Protein AF-A0AAV1TK17-F1 (afdb_monomer_lite)

Foldseek 3Di:
DPPPVVLVVLLVVLVVVLQPQADDPPDDLLVSLVSLVVSQVVCVVSVNHDDQQVSLVSSLVRYDPVCVVVSVVQVPDPDDRGSVVSSVVSVVVVVVVVVVVVVVVPDDDDD

Radius of gyration: 17.89 Å; chains: 1; bounding box: 36×36×69 Å

InterPro domains:
  IPR061502 Copia/RE1/RE2-like, N-terminal domain [PF14223] (3-101)

Sequence (111 aa):
MLYGGLQKAGLIFLKRQLFSIKTTEGADVTHHCNEVLNISSKLSGIGAKMEDEDVAICLLLSLPKSYENVVLNMEMSSAELRTQDVVRVLMNEHAKRQEKKKYSNGDYGEG

Secondary structure (DSSP, 8-state):
--HHHHHHHHHHHHHHHHHH--PPTT--HHHHHHHHHHHHHHHHHTT-PPPHHHHHHHHHHTS-GGGHHHHHHHHT-SS---HHHHHHHHHHHHHHHHHHHHHHSS--S--

Structure (mmCIF, N/CA/C/O backbone):
data_AF-A0AAV1TK17-F1
#
_entry.id   AF-A0AAV1TK17-F1
#
loop_
_atom_site.group_PDB
_atom_site.id
_atom_site.type_symbol
_atom_site.label_atom_id
_atom_site.label_alt_id
_atom_site.label_comp_id
_atom_site.label_asym_id
_atom_site.label_entity_id
_atom_site.label_seq_id
_atom_site.pdbx_PDB_ins_code
_atom_site.Cartn_x
_atom_site.Cartn_y
_atom_site.Cartn_z
_atom_site.occupancy
_atom_site.B_iso_or_equiv
_atom_site.auth_seq_id
_atom_site.auth_comp_id
_atom_site.auth_asym_id
_atom_site.auth_atom_id
_atom_site.pdbx_PDB_model_num
ATOM 1 N N . MET A 1 1 ? -23.711 -1.002 28.955 1.00 45.28 1 MET A N 1
ATOM 2 C CA . MET A 1 1 ? -22.487 -0.554 28.250 1.00 45.28 1 MET A CA 1
ATOM 3 C C . MET A 1 1 ? -21.779 -1.747 27.591 1.00 45.28 1 MET A C 1
ATOM 5 O O . MET A 1 1 ? -20.748 -2.175 28.084 1.00 45.28 1 MET A O 1
ATOM 9 N N . LEU A 1 2 ? -22.321 -2.313 26.500 1.00 49.97 2 LEU A N 1
ATOM 10 C CA . LEU A 1 2 ? -21.687 -3.443 25.779 1.00 49.97 2 LEU A CA 1
ATOM 11 C C . LEU A 1 2 ? -20.971 -3.032 24.475 1.00 49.97 2 LEU A C 1
ATOM 13 O O . LEU A 1 2 ? -20.309 -3.851 23.845 1.00 49.97 2 LEU A O 1
ATOM 17 N N . TYR A 1 3 ? -21.074 -1.763 24.071 1.00 52.84 3 TYR A N 1
ATOM 18 C CA . TYR A 1 3 ? -20.626 -1.302 22.752 1.00 52.84 3 TYR A CA 1
ATOM 19 C C . TYR A 1 3 ? -19.097 -1.178 22.597 1.00 52.84 3 TYR A C 1
ATOM 21 O O . TYR A 1 3 ? -18.589 -1.313 21.487 1.00 52.84 3 TYR A O 1
ATOM 29 N N . GLY A 1 4 ? -18.340 -1.007 23.688 1.00 59.66 4 GLY A N 1
ATOM 30 C CA . GLY A 1 4 ? -16.880 -0.836 23.617 1.00 59.66 4 GLY A CA 1
ATOM 31 C C . GLY A 1 4 ? -16.097 -2.114 23.278 1.00 59.66 4 GLY A C 1
ATOM 32 O O . GLY A 1 4 ? -15.048 -2.045 22.641 1.00 59.66 4 GLY A O 1
ATOM 33 N N . GLY A 1 5 ? -16.604 -3.292 23.663 1.00 62.19 5 GLY A N 1
ATOM 34 C CA . GLY A 1 5 ? -15.920 -4.574 23.433 1.00 62.19 5 GLY A CA 1
ATOM 35 C C . GLY A 1 5 ? -15.972 -5.038 21.975 1.00 62.19 5 GLY A C 1
ATOM 36 O O . GLY A 1 5 ? -14.954 -5.455 21.424 1.00 62.19 5 GLY A O 1
ATOM 37 N N . LEU A 1 6 ? -17.138 -4.904 21.328 1.00 63.53 6 LEU A N 1
ATOM 38 C CA . LEU A 1 6 ? -17.328 -5.278 19.920 1.00 63.53 6 LEU A CA 1
ATOM 39 C C . LEU A 1 6 ? -16.530 -4.373 18.970 1.00 63.53 6 LEU A C 1
ATOM 41 O O . LEU A 1 6 ? -15.887 -4.872 18.048 1.00 63.53 6 LEU A O 1
ATOM 45 N N . GLN A 1 7 ? -16.515 -3.058 19.223 1.00 71.75 7 GLN A N 1
ATOM 46 C CA . GLN A 1 7 ? -15.724 -2.113 18.424 1.00 71.75 7 GLN A CA 1
ATOM 47 C C . GLN A 1 7 ? -14.221 -2.398 18.534 1.00 71.75 7 GLN A C 1
ATOM 49 O O . GLN A 1 7 ? -13.516 -2.395 17.525 1.00 71.75 7 GLN A O 1
ATOM 54 N N . LYS A 1 8 ? -13.731 -2.731 19.737 1.00 79.19 8 LYS A N 1
ATOM 55 C CA . LYS A 1 8 ? -12.323 -3.088 19.952 1.00 79.19 8 LYS A CA 1
ATOM 56 C C . LYS A 1 8 ? -11.934 -4.379 19.223 1.00 79.19 8 LYS A C 1
ATOM 58 O O . LYS A 1 8 ? -10.870 -4.429 18.612 1.00 79.19 8 LYS A O 1
ATOM 63 N N . ALA A 1 9 ? -12.792 -5.401 19.244 1.00 84.19 9 ALA A N 1
ATOM 64 C CA . ALA A 1 9 ? -12.552 -6.649 18.519 1.00 84.19 9 ALA A CA 1
ATOM 65 C C . ALA A 1 9 ? -12.514 -6.436 16.994 1.00 84.19 9 ALA A C 1
ATOM 67 O O . ALA A 1 9 ? -11.592 -6.920 16.336 1.00 84.19 9 ALA A O 1
ATOM 68 N N . GLY A 1 10 ? -13.457 -5.661 16.442 1.00 85.50 10 GLY A N 1
ATOM 69 C CA . GLY A 1 10 ? -13.486 -5.314 15.016 1.00 85.50 10 GLY A CA 1
ATOM 70 C C . GLY A 1 10 ? -12.256 -4.519 14.571 1.00 85.50 10 GLY A C 1
ATOM 71 O O . GLY A 1 10 ? -11.652 -4.835 13.548 1.00 85.50 10 GLY A O 1
ATOM 72 N N . LEU A 1 11 ? -11.822 -3.551 15.384 1.00 87.88 11 LEU A N 1
ATOM 73 C CA . LEU A 1 11 ? -10.599 -2.784 15.149 1.00 87.88 11 LEU A CA 1
ATOM 74 C C . LEU A 1 11 ? -9.354 -3.679 15.092 1.00 87.88 11 LEU A C 1
ATOM 76 O O . LEU A 1 11 ? -8.570 -3.593 14.148 1.00 87.88 11 LEU A O 1
ATOM 80 N N . ILE A 1 12 ? -9.174 -4.544 16.096 1.00 90.19 12 ILE A N 1
ATOM 81 C CA . ILE A 1 12 ? -8.030 -5.465 16.164 1.00 90.19 12 ILE A CA 1
ATOM 82 C C . ILE A 1 12 ? -8.043 -6.413 14.963 1.00 90.19 12 ILE A C 1
ATOM 84 O O . ILE A 1 12 ? -7.005 -6.640 14.345 1.00 90.19 12 ILE A O 1
ATOM 88 N N . PHE A 1 13 ? -9.216 -6.939 14.607 1.00 90.31 13 PHE A N 1
ATOM 89 C CA . PHE A 1 13 ? -9.374 -7.840 13.473 1.00 90.31 13 PHE A CA 1
ATOM 90 C C . PHE A 1 13 ? -8.989 -7.180 12.141 1.00 90.31 13 PHE A C 1
ATOM 92 O O . PHE A 1 13 ? -8.233 -7.767 11.368 1.00 90.31 13 PHE A O 1
ATOM 99 N N . LEU A 1 14 ? -9.455 -5.954 11.885 1.00 90.88 14 LEU A N 1
ATOM 100 C CA . LEU A 1 14 ? -9.130 -5.217 10.661 1.00 90.88 14 LEU A CA 1
ATOM 101 C C . LEU A 1 14 ? -7.643 -4.852 10.586 1.00 90.88 14 LEU A C 1
ATOM 103 O O . LEU A 1 14 ? -7.024 -5.083 9.552 1.00 90.88 14 LEU A O 1
ATOM 107 N N . LYS A 1 15 ? -7.043 -4.370 11.684 1.00 89.69 15 LYS A N 1
ATOM 108 C CA . LYS A 1 15 ? -5.598 -4.084 11.730 1.00 89.69 15 LYS A CA 1
ATOM 109 C C . LYS A 1 15 ? -4.756 -5.339 11.510 1.00 89.69 15 LYS A C 1
ATOM 111 O O . LYS A 1 15 ? -3.788 -5.306 10.759 1.00 89.69 15 LYS A O 1
ATOM 116 N N . ARG A 1 16 ? -5.140 -6.465 12.123 1.00 90.88 16 ARG A N 1
ATOM 117 C CA . ARG A 1 16 ? -4.447 -7.743 11.921 1.00 90.88 16 ARG A CA 1
ATOM 118 C C . ARG A 1 16 ? -4.515 -8.189 10.465 1.00 90.88 16 ARG A C 1
ATOM 120 O O . ARG A 1 16 ? -3.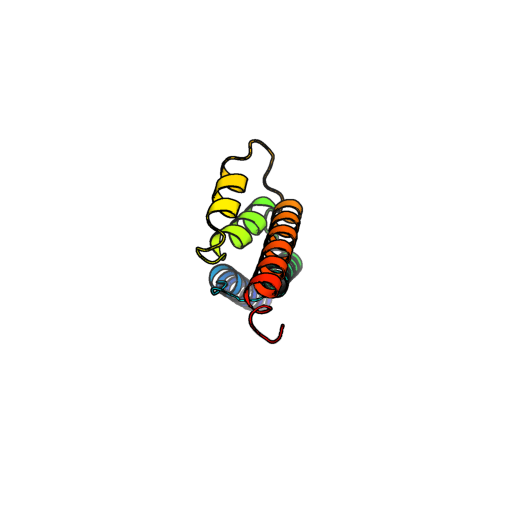499 -8.641 9.951 1.00 90.88 16 ARG A O 1
ATOM 127 N N . GLN A 1 17 ? -5.676 -8.071 9.818 1.00 90.81 17 GLN A N 1
ATOM 128 C CA . GLN A 1 17 ? -5.789 -8.374 8.392 1.00 90.81 17 GLN A CA 1
ATOM 129 C C . GLN A 1 17 ? -4.883 -7.464 7.571 1.00 90.81 17 GLN A C 1
ATOM 131 O O . GLN A 1 17 ? -4.039 -7.986 6.857 1.00 90.81 17 GLN A O 1
ATOM 136 N N . LEU A 1 18 ? -4.975 -6.143 7.755 1.00 90.44 18 LEU A N 1
ATOM 137 C CA . LEU A 1 18 ? -4.175 -5.164 7.018 1.00 90.44 18 LEU A CA 1
ATOM 138 C C . LEU A 1 18 ? -2.674 -5.482 7.051 1.00 90.44 18 LEU A C 1
ATOM 140 O O . LEU A 1 18 ? -2.044 -5.582 6.007 1.00 90.44 18 LEU A O 1
ATOM 144 N N . PHE A 1 19 ? -2.116 -5.705 8.244 1.00 87.44 19 PHE A N 1
ATOM 145 C CA . PHE A 1 19 ? -0.684 -5.985 8.410 1.00 87.44 19 PHE A CA 1
ATOM 146 C C . PHE A 1 19 ? -0.269 -7.400 7.987 1.00 87.44 19 PHE A C 1
ATOM 148 O O . PHE A 1 19 ? 0.922 -7.694 7.903 1.00 87.44 19 PHE A O 1
ATOM 155 N N . SER A 1 20 ? -1.235 -8.289 7.749 1.00 89.38 20 SER A N 1
ATOM 156 C CA . SER A 1 20 ? -0.976 -9.641 7.248 1.00 89.38 20 SER A CA 1
ATOM 157 C C . SER A 1 20 ? -1.060 -9.730 5.727 1.00 89.38 20 SER A C 1
ATOM 159 O O . SER A 1 20 ? -0.654 -10.756 5.179 1.00 89.38 20 SER A O 1
ATOM 161 N N . ILE A 1 21 ? -1.574 -8.698 5.043 1.00 89.12 21 ILE A N 1
ATOM 162 C CA . ILE A 1 21 ? -1.619 -8.683 3.583 1.00 89.12 21 ILE A CA 1
ATOM 163 C C . ILE A 1 21 ? -0.184 -8.708 3.065 1.00 89.12 21 ILE A C 1
ATOM 165 O O . ILE A 1 21 ? 0.640 -7.857 3.396 1.00 89.12 21 ILE A O 1
ATOM 169 N N . LYS A 1 22 ? 0.104 -9.706 2.234 1.00 87.62 22 LYS A N 1
ATOM 170 C CA . LYS A 1 22 ? 1.342 -9.816 1.473 1.00 87.62 22 LYS A CA 1
ATOM 171 C C . LYS A 1 22 ? 1.008 -10.283 0.074 1.00 87.62 22 LYS A C 1
ATOM 173 O O . LYS A 1 22 ? 0.200 -11.189 -0.114 1.00 87.62 22 LYS A O 1
ATOM 178 N N . THR A 1 23 ? 1.671 -9.684 -0.892 1.00 88.94 23 THR A N 1
ATOM 179 C CA . THR A 1 23 ? 1.550 -10.023 -2.299 1.00 88.94 23 THR A CA 1
ATOM 180 C C . THR A 1 23 ? 2.649 -11.011 -2.655 1.00 88.94 23 THR A C 1
ATOM 182 O O . THR A 1 23 ? 3.810 -10.831 -2.287 1.00 88.94 23 THR A O 1
ATOM 185 N N . THR A 1 24 ? 2.293 -12.078 -3.362 1.00 87.25 24 THR A N 1
ATOM 186 C CA . THR A 1 24 ? 3.251 -13.060 -3.878 1.00 87.25 24 THR A CA 1
ATOM 187 C C . THR A 1 24 ? 3.679 -12.709 -5.300 1.00 87.25 24 THR A C 1
ATOM 189 O O . THR A 1 24 ? 3.009 -11.958 -6.012 1.00 87.25 24 THR A O 1
ATOM 192 N N . GLU A 1 25 ? 4.820 -13.247 -5.734 1.00 86.19 25 GLU A N 1
ATOM 193 C CA . GLU A 1 25 ? 5.296 -13.041 -7.101 1.00 86.19 25 GLU A CA 1
ATOM 194 C C . GLU A 1 25 ? 4.255 -13.512 -8.126 1.00 86.19 25 GLU A C 1
ATOM 196 O O . GLU A 1 25 ? 3.781 -14.646 -8.083 1.00 86.19 25 GLU A O 1
ATOM 201 N N . GLY A 1 26 ? 3.899 -12.629 -9.062 1.00 78.56 26 GLY A N 1
ATOM 202 C CA . GLY A 1 26 ? 2.904 -12.911 -10.098 1.00 78.56 26 GLY A CA 1
ATOM 203 C C . GLY A 1 26 ? 1.439 -12.757 -9.677 1.00 78.56 26 GLY A C 1
ATOM 204 O O . GLY A 1 26 ? 0.578 -12.938 -10.537 1.00 78.56 26 GLY A O 1
ATOM 205 N N . ALA A 1 27 ? 1.148 -12.394 -8.424 1.00 84.31 27 ALA A N 1
ATOM 206 C CA . ALA A 1 27 ? -0.206 -12.057 -7.994 1.00 84.31 27 ALA A CA 1
ATOM 207 C C . ALA A 1 27 ? -0.731 -10.772 -8.662 1.00 84.31 27 ALA A C 1
ATOM 209 O O . ALA A 1 27 ? 0.030 -9.934 -9.159 1.00 84.31 27 ALA A O 1
ATOM 210 N N . ASP A 1 28 ? -2.056 -10.625 -8.666 1.00 87.19 28 ASP A N 1
ATOM 211 C CA . ASP A 1 28 ? -2.730 -9.437 -9.179 1.00 87.19 28 ASP A CA 1
ATOM 212 C C . ASP A 1 28 ? -2.575 -8.268 -8.192 1.00 87.19 28 ASP A C 1
ATOM 214 O O . ASP A 1 28 ? -3.208 -8.212 -7.133 1.00 87.19 28 ASP A O 1
ATOM 218 N N . VAL A 1 29 ? -1.718 -7.315 -8.562 1.00 89.12 29 VAL A N 1
ATOM 219 C CA . VAL A 1 29 ? -1.452 -6.113 -7.765 1.00 89.12 29 VAL A CA 1
ATOM 220 C C . VAL A 1 29 ? -2.671 -5.188 -7.719 1.00 89.12 29 VAL A C 1
ATOM 222 O O . VAL A 1 29 ? -2.861 -4.477 -6.735 1.00 89.12 29 VAL A O 1
ATOM 225 N N . THR A 1 30 ? -3.543 -5.218 -8.729 1.00 89.19 30 THR A N 1
ATOM 226 C CA . THR A 1 30 ? -4.812 -4.481 -8.716 1.00 89.19 30 THR A CA 1
ATOM 227 C C . THR A 1 30 ? -5.743 -5.021 -7.642 1.00 89.19 30 THR A C 1
ATOM 229 O O . THR A 1 30 ? -6.302 -4.242 -6.866 1.00 89.19 30 THR A O 1
ATOM 232 N N . HIS A 1 31 ? -5.877 -6.345 -7.546 1.00 90.31 31 HIS A N 1
ATOM 233 C CA . HIS A 1 31 ? -6.656 -6.971 -6.479 1.00 90.31 31 HIS A CA 1
ATOM 234 C C . HIS A 1 31 ? -6.101 -6.615 -5.094 1.00 90.31 31 HIS A C 1
ATOM 236 O O . HIS A 1 31 ? -6.852 -6.184 -4.218 1.00 90.31 31 HIS A O 1
ATOM 242 N N . HIS A 1 32 ? -4.781 -6.708 -4.935 1.00 90.88 32 HIS A N 1
ATOM 243 C CA . HIS A 1 32 ? -4.091 -6.362 -3.699 1.00 90.88 32 HIS A CA 1
ATOM 244 C C . HIS A 1 32 ? -4.349 -4.909 -3.249 1.00 90.88 32 HIS A C 1
ATOM 246 O O . HIS A 1 32 ? -4.750 -4.680 -2.105 1.00 90.88 32 HIS A O 1
ATOM 252 N N . CYS A 1 33 ? -4.199 -3.927 -4.149 1.00 92.94 33 CYS A N 1
ATOM 253 C CA . CYS A 1 33 ? -4.475 -2.524 -3.828 1.00 92.94 33 CYS A CA 1
ATOM 254 C C . CYS A 1 33 ? -5.919 -2.322 -3.345 1.00 92.94 33 CYS A C 1
ATOM 256 O O . CYS A 1 33 ? -6.159 -1.620 -2.363 1.00 92.94 33 CYS A O 1
ATOM 258 N N . ASN A 1 34 ? -6.885 -2.965 -4.006 1.00 93.38 34 ASN A N 1
ATOM 259 C CA . ASN A 1 34 ? -8.294 -2.872 -3.625 1.00 93.38 34 ASN A CA 1
ATOM 260 C C . ASN A 1 34 ? -8.566 -3.462 -2.235 1.00 93.38 34 ASN A C 1
ATOM 262 O O . ASN A 1 34 ? -9.376 -2.912 -1.486 1.00 93.38 34 ASN A O 1
ATOM 266 N N . GLU A 1 35 ? -7.898 -4.557 -1.869 1.00 93.56 35 GLU A N 1
ATOM 267 C CA . GLU A 1 35 ? -8.047 -5.179 -0.553 1.00 93.56 35 GLU A CA 1
ATOM 268 C C . GLU A 1 35 ? -7.587 -4.238 0.569 1.00 93.56 35 GLU A C 1
ATOM 270 O O . GLU A 1 35 ? -8.335 -3.990 1.521 1.00 93.56 35 GLU A O 1
ATOM 275 N N . VAL A 1 36 ? -6.404 -3.637 0.414 1.00 93.50 36 VAL A N 1
ATOM 276 C CA . VAL A 1 36 ? -5.850 -2.667 1.370 1.00 93.50 36 VAL A CA 1
ATOM 277 C C . VAL A 1 36 ? -6.761 -1.442 1.510 1.00 93.50 36 VAL A C 1
ATOM 279 O O . VAL A 1 36 ? -7.117 -1.057 2.628 1.00 93.50 36 VAL A O 1
ATOM 282 N N . LEU A 1 37 ? -7.216 -0.868 0.390 1.00 93.94 37 LEU A N 1
ATOM 283 C CA . LEU A 1 37 ? -8.127 0.284 0.385 1.00 93.94 37 LEU A CA 1
ATOM 284 C C . LEU A 1 37 ? -9.472 -0.032 1.055 1.00 93.94 37 LEU A C 1
ATOM 286 O O . LEU A 1 37 ? -10.005 0.785 1.808 1.00 93.94 37 LEU A O 1
ATOM 290 N N . ASN A 1 38 ? -10.012 -1.232 0.834 1.00 94.69 38 ASN A N 1
ATOM 291 C CA . ASN A 1 38 ? -11.255 -1.675 1.460 1.00 94.69 38 ASN A CA 1
ATOM 292 C C . ASN A 1 38 ? -11.108 -1.816 2.983 1.00 94.69 38 ASN A C 1
ATOM 294 O O . ASN A 1 38 ? -11.993 -1.402 3.733 1.00 94.69 38 ASN A O 1
ATOM 298 N N . ILE A 1 39 ? -9.991 -2.370 3.468 1.00 92.88 39 ILE A N 1
ATOM 299 C CA . ILE A 1 39 ? -9.737 -2.458 4.912 1.00 92.88 39 ILE A CA 1
ATOM 300 C C . ILE A 1 39 ? -9.565 -1.064 5.522 1.00 92.88 39 ILE A C 1
ATOM 302 O O . ILE A 1 39 ? -10.159 -0.797 6.567 1.00 92.88 39 ILE A O 1
ATOM 306 N N . SER A 1 40 ? -8.834 -0.162 4.858 1.00 93.19 40 SER A N 1
ATOM 307 C CA . SER A 1 40 ? -8.700 1.236 5.291 1.00 93.19 40 SER A CA 1
ATOM 308 C C . SER A 1 40 ? -10.062 1.944 5.376 1.00 93.19 40 SER A C 1
ATOM 310 O O . SER A 1 40 ? -10.386 2.577 6.383 1.00 93.19 40 SER A O 1
ATOM 312 N N . SER A 1 41 ? -10.934 1.740 4.383 1.00 93.31 41 SER A N 1
ATOM 313 C CA . SER A 1 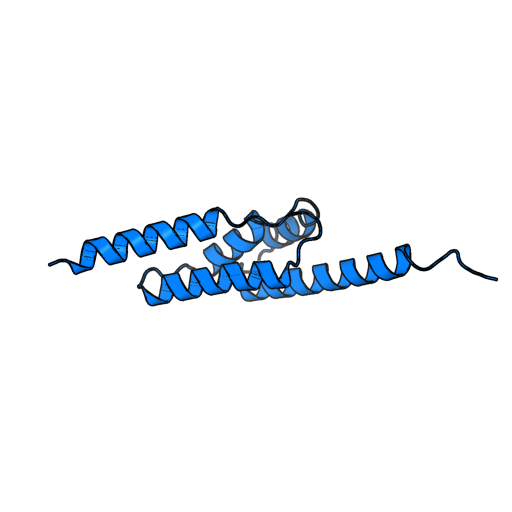41 ? -12.305 2.265 4.395 1.00 93.31 41 SER A CA 1
ATOM 314 C C . SER A 1 41 ? -13.132 1.716 5.568 1.00 93.31 41 SER A C 1
ATOM 316 O O . SER A 1 41 ? -13.777 2.483 6.287 1.00 93.31 41 SER A O 1
ATOM 318 N N . LYS A 1 42 ? -13.056 0.404 5.839 1.00 91.81 42 LYS A N 1
ATOM 319 C CA . LYS A 1 42 ? -13.725 -0.227 6.994 1.00 91.81 42 LYS A CA 1
ATOM 320 C C . LYS A 1 42 ? -13.214 0.316 8.328 1.00 91.81 42 LYS A C 1
ATOM 322 O O . LYS A 1 42 ? -14.017 0.558 9.227 1.00 91.81 42 LYS A O 1
ATOM 327 N N . LEU A 1 43 ? -11.902 0.523 8.452 1.00 89.88 43 LEU A N 1
ATOM 328 C CA . LEU A 1 43 ? -11.278 1.138 9.625 1.00 89.88 43 LEU A CA 1
ATOM 329 C C . LEU A 1 43 ? -11.785 2.570 9.834 1.00 89.88 43 LEU A C 1
ATOM 331 O O . LEU A 1 43 ? -12.172 2.929 10.948 1.00 89.88 43 LEU A O 1
ATOM 335 N N . SER A 1 44 ? -11.885 3.362 8.764 1.00 89.81 44 SER A N 1
ATOM 336 C CA . SER A 1 44 ? -12.475 4.702 8.836 1.00 89.81 44 SER A CA 1
ATOM 337 C C . SER A 1 44 ? -13.948 4.669 9.254 1.00 89.81 44 SER A C 1
ATOM 339 O O . SER A 1 44 ? -14.370 5.516 10.038 1.00 89.81 44 SER A O 1
ATOM 341 N N . GLY A 1 45 ? -14.728 3.695 8.776 1.00 88.31 45 GLY A N 1
ATOM 342 C CA . GLY A 1 45 ? -16.148 3.553 9.114 1.00 88.31 45 GLY A CA 1
ATOM 343 C C . GLY A 1 45 ? -16.419 3.262 10.596 1.00 88.31 45 GLY A C 1
ATOM 344 O O . GLY A 1 45 ? -17.498 3.578 11.091 1.00 88.31 45 GLY A O 1
ATOM 345 N N . ILE A 1 46 ? -15.438 2.715 11.323 1.00 87.19 46 ILE A N 1
ATOM 346 C CA . ILE A 1 46 ? -15.515 2.486 12.778 1.00 87.19 46 ILE A CA 1
ATOM 347 C C . ILE A 1 46 ? -14.794 3.566 13.602 1.00 87.19 46 ILE A C 1
ATOM 349 O O . ILE A 1 46 ? -14.563 3.374 14.794 1.00 87.19 46 ILE A O 1
ATOM 353 N N . GLY A 1 47 ? -14.419 4.691 12.982 1.00 83.88 47 GLY A N 1
ATOM 354 C CA . GLY A 1 47 ? -13.750 5.812 13.652 1.00 83.88 47 GLY A CA 1
ATOM 355 C C . GLY A 1 47 ? -12.243 5.631 13.866 1.00 83.88 47 GLY A C 1
AT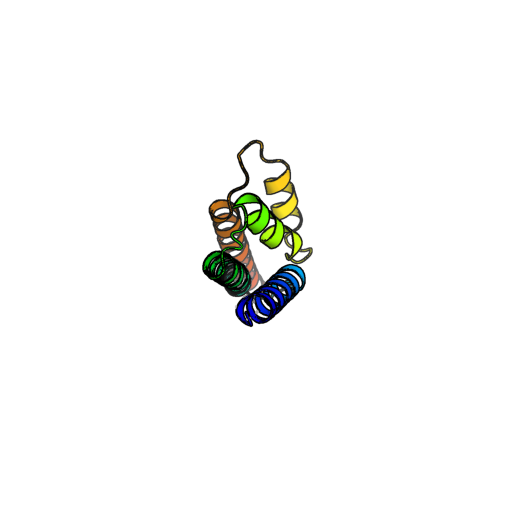OM 356 O O . GLY A 1 47 ? -11.635 6.423 14.577 1.00 83.88 47 GLY A O 1
ATOM 357 N N . ALA A 1 48 ? -11.627 4.619 13.252 1.00 87.81 48 ALA A N 1
ATOM 358 C CA . ALA A 1 48 ? -10.192 4.347 13.322 1.00 87.81 48 ALA A CA 1
ATOM 359 C C . ALA A 1 48 ? -9.502 4.659 11.987 1.00 87.81 48 ALA A C 1
ATOM 361 O O . ALA A 1 48 ? -8.799 3.816 11.429 1.00 87.81 48 ALA A O 1
ATOM 362 N N . LYS A 1 49 ? -9.754 5.858 11.453 1.00 89.25 49 LYS A N 1
ATOM 363 C CA . LYS A 1 49 ? -9.171 6.318 10.191 1.00 89.25 49 LYS A CA 1
ATOM 364 C C . LYS A 1 49 ? -7.641 6.253 10.257 1.00 89.25 49 LYS A C 1
ATOM 366 O O . LYS A 1 49 ? -7.046 6.614 11.268 1.00 89.25 49 LYS A O 1
ATOM 371 N N . MET A 1 50 ? -7.041 5.780 9.172 1.00 91.12 50 MET A N 1
ATOM 372 C CA . MET A 1 50 ? -5.598 5.813 8.969 1.00 91.12 50 MET A CA 1
ATOM 373 C C . MET A 1 50 ? -5.200 7.092 8.240 1.00 91.12 50 MET A C 1
ATOM 375 O O . MET A 1 50 ? -5.971 7.595 7.414 1.00 91.12 50 MET A O 1
ATOM 379 N N . GLU A 1 51 ? -3.998 7.585 8.524 1.00 94.44 51 GLU A N 1
ATOM 380 C CA . GLU A 1 51 ? -3.402 8.629 7.701 1.00 94.44 51 GLU A CA 1
ATOM 381 C C . GLU A 1 51 ? -3.146 8.085 6.293 1.00 94.44 51 GLU A C 1
ATOM 383 O O . GLU A 1 51 ? -2.905 6.892 6.098 1.00 94.44 51 GLU A O 1
ATOM 388 N N . ASP A 1 52 ? -3.244 8.956 5.290 1.00 94.44 52 ASP A N 1
ATOM 389 C CA . ASP A 1 52 ? -3.066 8.548 3.892 1.00 94.44 52 ASP A CA 1
ATOM 390 C C . ASP A 1 52 ? -1.658 7.977 3.654 1.00 94.44 52 ASP A C 1
ATOM 392 O O . ASP A 1 52 ? -1.498 6.965 2.976 1.00 94.44 52 ASP A O 1
ATOM 396 N N . GLU A 1 53 ? -0.652 8.566 4.299 1.0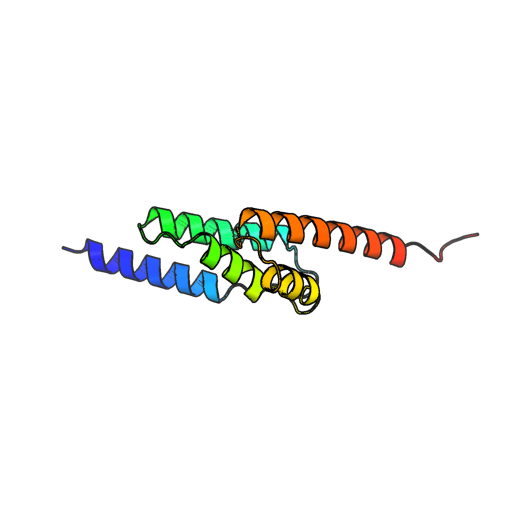0 94.00 53 GLU A N 1
ATOM 397 C CA . GLU A 1 53 ? 0.729 8.084 4.276 1.00 94.00 53 GLU A CA 1
ATOM 398 C C . GLU A 1 53 ? 0.858 6.664 4.856 1.00 94.00 53 GLU A C 1
ATOM 400 O O . GLU A 1 53 ? 1.496 5.808 4.246 1.00 94.00 53 GLU A O 1
ATOM 405 N N . ASP A 1 54 ? 0.184 6.354 5.971 1.00 93.31 54 ASP A N 1
ATOM 406 C CA . ASP A 1 54 ? 0.221 5.012 6.575 1.00 93.31 54 ASP A CA 1
ATOM 407 C C . ASP A 1 54 ? -0.369 3.946 5.641 1.00 93.31 54 ASP A C 1
ATOM 409 O O . ASP A 1 54 ? 0.118 2.813 5.575 1.00 93.31 54 ASP A O 1
ATOM 413 N N . VAL A 1 55 ? -1.435 4.291 4.913 1.00 94.56 55 VAL A N 1
ATOM 414 C CA . VAL A 1 55 ? -2.054 3.395 3.925 1.00 94.56 55 VAL A CA 1
ATOM 415 C C . VAL A 1 55 ? -1.102 3.173 2.750 1.00 94.56 55 VAL A C 1
ATOM 417 O O . VAL A 1 55 ? -0.938 2.034 2.304 1.00 94.56 55 VAL A O 1
ATOM 420 N N . ALA A 1 56 ? -0.433 4.230 2.286 1.00 95.12 56 ALA A N 1
ATOM 421 C CA . ALA A 1 56 ? 0.583 4.147 1.245 1.00 95.12 56 ALA A CA 1
ATOM 422 C C . ALA A 1 56 ? 1.772 3.265 1.671 1.00 95.12 56 ALA A C 1
ATOM 424 O O . ALA A 1 56 ? 2.183 2.384 0.916 1.00 95.12 56 ALA A O 1
ATOM 425 N N . ILE A 1 57 ? 2.267 3.420 2.901 1.00 93.50 57 ILE A N 1
ATOM 426 C CA . ILE A 1 57 ? 3.329 2.576 3.468 1.00 93.50 57 ILE A CA 1
ATOM 427 C C . ILE A 1 57 ? 2.874 1.113 3.553 1.00 93.50 57 ILE A C 1
ATOM 429 O O . ILE A 1 57 ? 3.623 0.214 3.170 1.00 93.50 57 ILE A O 1
ATOM 433 N N . CYS A 1 58 ? 1.637 0.847 3.990 1.00 93.38 58 CYS A N 1
ATOM 434 C CA . CYS A 1 58 ? 1.095 -0.516 4.028 1.00 93.38 58 CYS A CA 1
ATOM 435 C C . CYS A 1 58 ? 1.071 -1.171 2.639 1.00 93.38 58 CYS A C 1
ATOM 437 O O . CYS A 1 58 ? 1.405 -2.352 2.517 1.00 93.38 58 CYS A O 1
ATOM 439 N N . LEU A 1 59 ? 0.713 -0.415 1.593 1.00 94.31 59 LEU A N 1
ATOM 440 C CA . LEU A 1 59 ? 0.796 -0.895 0.212 1.00 94.31 59 LEU A CA 1
ATOM 441 C C . LEU A 1 59 ? 2.238 -1.240 -0.161 1.00 94.31 59 LEU A C 1
ATOM 443 O O . LEU A 1 59 ? 2.473 -2.333 -0.651 1.00 94.31 59 LEU A O 1
ATOM 447 N N . LEU A 1 60 ? 3.209 -0.363 0.103 1.00 93.50 60 LEU A N 1
ATOM 448 C CA . LEU A 1 60 ? 4.610 -0.600 -0.270 1.00 93.50 60 LEU A CA 1
ATOM 449 C C . LEU A 1 60 ? 5.229 -1.808 0.454 1.00 93.50 60 LEU A C 1
ATOM 451 O O . LEU A 1 60 ? 5.874 -2.640 -0.184 1.00 93.50 60 LEU A O 1
ATOM 455 N N . LEU A 1 61 ? 4.989 -1.950 1.762 1.00 91.81 61 LEU A N 1
ATOM 456 C CA . LEU A 1 61 ? 5.549 -3.033 2.588 1.00 91.81 61 LEU A CA 1
ATOM 457 C C . LEU A 1 61 ? 4.996 -4.425 2.256 1.00 91.81 61 LEU A C 1
ATOM 459 O O . LEU A 1 61 ? 5.594 -5.438 2.624 1.00 91.81 61 LEU A O 1
ATOM 463 N N . SER A 1 62 ? 3.840 -4.488 1.602 1.00 91.69 62 SER A N 1
ATOM 464 C CA . SER A 1 62 ? 3.170 -5.741 1.254 1.00 91.69 62 SER A CA 1
ATOM 465 C C . SER A 1 62 ? 3.481 -6.216 -0.167 1.00 91.69 62 SER A C 1
ATOM 467 O O . SER A 1 62 ? 3.005 -7.281 -0.567 1.00 91.69 62 SER A O 1
ATOM 469 N N . LEU A 1 63 ? 4.301 -5.483 -0.924 1.00 92.62 63 LEU A N 1
ATOM 470 C CA . LEU A 1 63 ? 4.699 -5.852 -2.280 1.00 92.62 63 LEU A CA 1
ATOM 471 C C . LEU A 1 63 ? 5.707 -7.012 -2.306 1.00 92.62 63 LEU A C 1
ATOM 473 O O . LEU A 1 63 ? 6.492 -7.188 -1.370 1.00 92.62 63 LEU A O 1
ATOM 477 N N . PRO A 1 64 ? 5.734 -7.800 -3.397 1.00 92.25 64 PRO A N 1
ATOM 478 C CA . PRO A 1 64 ? 6.743 -8.829 -3.570 1.00 92.25 64 PRO A CA 1
ATOM 479 C C . PRO A 1 64 ? 8.084 -8.212 -3.996 1.00 92.25 64 PRO A C 1
ATOM 481 O O . PRO A 1 64 ? 8.147 -7.079 -4.482 1.00 92.25 64 PRO A O 1
ATOM 484 N N . LYS A 1 65 ? 9.172 -8.980 -3.861 1.00 89.75 65 LYS A N 1
ATOM 485 C CA . LYS A 1 65 ? 10.547 -8.503 -4.089 1.00 89.75 65 LYS A CA 1
ATOM 486 C C . LYS A 1 65 ? 10.761 -7.938 -5.497 1.00 89.75 65 LYS A C 1
ATOM 488 O O . LYS A 1 65 ? 11.522 -6.993 -5.672 1.00 89.75 65 LYS A O 1
ATOM 493 N N . SER A 1 66 ? 10.052 -8.437 -6.506 1.00 89.88 66 SER A N 1
ATOM 494 C CA . SER A 1 66 ? 10.116 -7.880 -7.863 1.00 89.88 66 SER A CA 1
ATOM 495 C C . SER A 1 66 ? 9.720 -6.399 -7.965 1.00 89.88 66 SER A C 1
ATOM 497 O O . SER A 1 66 ? 10.049 -5.748 -8.957 1.00 89.88 66 SER A O 1
ATOM 499 N N . TYR A 1 67 ? 9.017 -5.834 -6.981 1.00 93.06 67 TYR A N 1
ATOM 500 C CA . TYR A 1 67 ? 8.649 -4.415 -6.921 1.00 93.06 67 TYR A CA 1
ATOM 501 C C . TYR A 1 67 ? 9.602 -3.563 -6.063 1.00 93.06 67 TYR A C 1
ATOM 503 O O . TYR A 1 67 ? 9.336 -2.380 -5.885 1.00 93.06 67 TYR A O 1
ATOM 511 N N . GLU A 1 68 ? 10.730 -4.101 -5.586 1.00 92.62 68 GLU A N 1
ATOM 512 C CA . GLU A 1 68 ? 11.695 -3.387 -4.727 1.00 92.62 68 GLU A CA 1
ATOM 513 C C . GLU A 1 68 ? 12.145 -2.038 -5.318 1.00 92.62 68 GLU A C 1
ATOM 515 O O . GLU A 1 68 ? 12.155 -1.028 -4.623 1.00 92.62 68 GLU A O 1
ATOM 520 N N . ASN A 1 69 ? 12.386 -1.967 -6.633 1.00 92.50 69 ASN A N 1
ATOM 521 C CA . ASN A 1 69 ? 12.711 -0.700 -7.304 1.00 92.50 69 ASN A CA 1
ATOM 522 C C . ASN A 1 69 ? 11.581 0.342 -7.220 1.00 92.50 69 ASN A C 1
ATOM 524 O O . ASN A 1 69 ? 11.850 1.538 -7.168 1.00 92.50 69 ASN A O 1
ATOM 528 N N . VAL A 1 70 ? 10.316 -0.089 -7.231 1.00 92.62 70 VAL A N 1
ATOM 529 C CA . VAL A 1 70 ? 9.171 0.820 -7.069 1.00 92.62 70 VAL A CA 1
ATOM 530 C C . VAL A 1 70 ? 9.122 1.355 -5.643 1.00 92.62 70 VAL A C 1
ATOM 532 O O . VAL A 1 70 ? 8.909 2.550 -5.466 1.00 92.62 70 VAL A O 1
ATOM 535 N N . VAL A 1 71 ? 9.353 0.486 -4.653 1.00 93.38 71 VAL A N 1
ATOM 536 C CA . VAL A 1 71 ? 9.406 0.867 -3.234 1.00 93.38 71 VAL A CA 1
ATOM 537 C C . VAL A 1 71 ? 10.496 1.910 -3.008 1.00 93.38 71 VAL A C 1
ATOM 539 O O . VAL A 1 71 ? 10.189 3.014 -2.571 1.00 93.38 71 VAL A O 1
ATOM 542 N N . LEU A 1 72 ? 11.731 1.622 -3.427 1.00 93.25 72 LEU A N 1
ATOM 543 C CA . LEU A 1 72 ? 12.864 2.538 -3.276 1.00 93.25 72 LEU A CA 1
ATOM 544 C C . LEU A 1 72 ? 12.618 3.893 -3.955 1.00 93.25 72 LEU A C 1
ATOM 546 O O . LEU A 1 72 ? 12.909 4.938 -3.381 1.00 93.25 72 LEU A O 1
ATOM 550 N N . ASN A 1 73 ? 12.056 3.899 -5.167 1.00 92.62 73 ASN A N 1
ATOM 551 C CA . ASN A 1 73 ? 11.760 5.146 -5.878 1.00 92.62 73 ASN A CA 1
ATOM 552 C C . ASN A 1 73 ? 10.715 6.006 -5.153 1.00 92.62 73 ASN A C 1
ATOM 554 O O . ASN A 1 73 ? 10.807 7.231 -5.197 1.00 92.62 73 ASN A O 1
ATOM 558 N N . MET A 1 74 ? 9.729 5.379 -4.507 1.00 92.50 74 MET A N 1
ATOM 559 C CA . MET A 1 74 ? 8.724 6.085 -3.711 1.00 92.50 74 MET A CA 1
ATOM 560 C C . MET A 1 74 ? 9.300 6.611 -2.398 1.00 92.50 74 MET A C 1
ATOM 562 O O . MET A 1 74 ? 9.003 7.739 -2.027 1.00 92.50 74 MET A O 1
ATOM 566 N N . GLU A 1 75 ? 10.154 5.835 -1.729 1.00 90.12 75 GLU A N 1
ATOM 567 C CA . GLU A 1 75 ? 10.815 6.239 -0.481 1.00 90.12 75 GLU A CA 1
ATOM 568 C C . GLU A 1 75 ? 11.822 7.379 -0.684 1.00 90.12 75 GLU A C 1
ATOM 570 O O . GLU A 1 75 ? 11.972 8.240 0.178 1.00 90.12 75 GLU A O 1
ATOM 575 N N . MET A 1 76 ? 12.511 7.410 -1.830 1.00 89.94 76 MET A N 1
ATOM 576 C CA . MET A 1 76 ? 13.468 8.472 -2.170 1.00 89.94 76 MET A CA 1
ATOM 577 C C . MET A 1 76 ? 12.806 9.733 -2.743 1.00 89.94 76 MET A C 1
ATOM 579 O O . MET A 1 76 ? 13.488 10.734 -2.978 1.00 89.94 76 MET A O 1
ATOM 583 N N . SER A 1 77 ? 11.499 9.697 -3.007 1.00 88.31 77 SER A N 1
ATOM 584 C CA . SER A 1 77 ? 10.757 10.856 -3.491 1.00 88.31 77 SER A CA 1
ATOM 585 C C . SER A 1 77 ? 10.717 11.948 -2.420 1.00 88.31 77 SER A C 1
ATOM 587 O O . SER A 1 77 ? 10.387 11.692 -1.269 1.00 88.31 77 SER A O 1
ATOM 589 N N . SER A 1 78 ? 10.996 13.195 -2.805 1.00 80.38 78 SER A N 1
ATOM 590 C CA . SER A 1 78 ? 10.807 14.356 -1.923 1.00 80.38 78 SER A CA 1
ATOM 591 C C . SER A 1 78 ? 9.352 14.832 -1.853 1.00 80.38 78 SER A C 1
ATOM 593 O O . SER A 1 78 ? 9.038 15.737 -1.079 1.00 80.38 78 SER A O 1
ATOM 595 N N . ALA A 1 79 ? 8.471 14.263 -2.682 1.00 87.81 79 ALA A N 1
ATOM 596 C CA . ALA A 1 79 ? 7.042 14.537 -2.644 1.00 87.81 79 ALA A CA 1
ATOM 597 C C . ALA A 1 79 ? 6.375 13.784 -1.489 1.00 87.81 79 ALA A C 1
ATOM 599 O O . ALA A 1 79 ? 6.794 12.688 -1.125 1.00 87.81 79 ALA A O 1
ATOM 600 N N . GLU A 1 80 ? 5.297 14.360 -0.961 1.00 90.00 80 GLU A N 1
ATOM 601 C CA . GLU A 1 80 ? 4.462 13.707 0.043 1.00 90.00 80 GLU A CA 1
ATOM 602 C C . GLU A 1 80 ? 3.943 12.361 -0.476 1.00 90.00 80 GLU A C 1
ATOM 604 O O . GLU A 1 80 ? 3.415 12.269 -1.590 1.00 90.00 80 GLU A O 1
ATOM 609 N N . LEU A 1 81 ? 4.083 11.316 0.337 1.00 93.62 81 LEU A N 1
ATOM 610 C CA . LEU A 1 81 ? 3.661 9.979 -0.038 1.00 93.62 81 LEU A CA 1
ATOM 611 C C . LEU A 1 81 ? 2.137 9.862 0.076 1.00 93.62 81 LEU A C 1
ATOM 613 O O . LEU A 1 81 ? 1.576 9.813 1.169 1.00 93.62 81 LEU A O 1
ATOM 617 N N . ARG A 1 82 ? 1.463 9.805 -1.075 1.00 95.00 82 ARG A N 1
ATOM 618 C CA . ARG A 1 82 ? 0.004 9.679 -1.161 1.00 95.00 82 ARG A CA 1
ATOM 619 C C . ARG A 1 82 ? -0.414 8.297 -1.638 1.00 95.00 82 ARG A C 1
ATOM 621 O O . ARG A 1 82 ? 0.151 7.765 -2.598 1.00 95.00 82 ARG A O 1
ATOM 628 N N . THR A 1 83 ? -1.486 7.753 -1.058 1.00 94.81 83 THR A N 1
ATOM 629 C CA . THR A 1 83 ? -2.008 6.423 -1.436 1.00 94.81 83 THR A CA 1
ATOM 630 C C . THR A 1 83 ? -2.323 6.346 -2.928 1.00 94.81 83 THR A C 1
ATOM 632 O O . THR A 1 83 ? -1.989 5.369 -3.598 1.00 94.81 83 THR A O 1
ATOM 635 N N . GLN A 1 84 ? -2.942 7.396 -3.473 1.00 94.62 84 GLN A N 1
ATOM 636 C CA . GLN A 1 84 ? -3.319 7.462 -4.887 1.00 94.62 84 GLN A CA 1
ATOM 637 C C . GLN A 1 84 ? -2.115 7.357 -5.834 1.00 94.62 84 GLN A C 1
ATOM 639 O O . GLN A 1 84 ? -2.207 6.699 -6.871 1.00 94.62 84 GLN A O 1
ATOM 644 N N . ASP A 1 85 ? -0.981 7.960 -5.476 1.00 94.38 85 ASP A N 1
ATOM 645 C CA . ASP A 1 85 ? 0.217 7.960 -6.313 1.00 94.38 85 ASP A CA 1
ATOM 646 C C . ASP A 1 85 ? 0.891 6.592 -6.292 1.00 94.38 85 ASP A C 1
ATOM 648 O O . ASP A 1 85 ? 1.253 6.068 -7.351 1.00 94.38 85 ASP A O 1
ATOM 652 N N . VAL A 1 86 ? 0.938 5.953 -5.118 1.00 94.44 86 VAL A N 1
ATOM 653 C CA . VAL A 1 86 ? 1.387 4.563 -4.981 1.00 94.44 86 VAL A CA 1
ATOM 654 C C . VAL A 1 86 ? 0.535 3.632 -5.837 1.00 94.44 86 VAL A C 1
ATOM 656 O O . VAL A 1 86 ? 1.076 2.899 -6.666 1.00 94.44 86 VAL A O 1
ATOM 659 N N . VAL A 1 87 ? -0.795 3.708 -5.734 1.00 95.00 87 VAL A N 1
ATOM 660 C CA . VAL A 1 87 ? -1.702 2.882 -6.547 1.00 95.00 87 VAL A CA 1
ATOM 661 C C . VAL A 1 87 ? -1.461 3.105 -8.042 1.00 95.00 87 VAL A C 1
ATOM 663 O O . VAL A 1 87 ? -1.335 2.133 -8.788 1.00 95.00 87 VAL A O 1
ATOM 666 N N . ARG A 1 88 ? -1.341 4.359 -8.499 1.00 94.25 88 ARG A N 1
ATOM 667 C CA . ARG A 1 88 ? -1.095 4.672 -9.918 1.00 94.25 88 ARG A CA 1
ATOM 668 C C . ARG A 1 88 ? 0.210 4.072 -10.430 1.00 94.25 88 ARG A C 1
ATOM 670 O O . ARG A 1 88 ? 0.224 3.493 -11.519 1.00 94.25 88 ARG A O 1
ATOM 677 N N . VAL A 1 89 ? 1.296 4.192 -9.669 1.00 94.31 89 VAL A N 1
ATOM 678 C CA . VAL A 1 89 ? 2.591 3.628 -10.072 1.00 94.31 89 VAL A CA 1
ATOM 679 C C . VAL A 1 89 ? 2.548 2.106 -10.083 1.00 94.31 89 VAL A C 1
ATOM 681 O O . VAL A 1 89 ? 3.037 1.501 -11.037 1.00 94.31 89 VAL A O 1
ATOM 684 N N . LEU A 1 90 ? 1.894 1.487 -9.099 1.00 93.06 90 LEU A N 1
ATOM 685 C CA . LEU A 1 90 ? 1.716 0.039 -9.060 1.00 93.06 90 LEU A CA 1
ATOM 686 C C . LEU A 1 90 ? 0.916 -0.489 -10.252 1.00 93.06 90 LEU A C 1
ATOM 688 O O . LEU A 1 90 ? 1.333 -1.474 -10.862 1.00 93.06 90 LEU A O 1
ATOM 692 N N . MET A 1 91 ? -0.175 0.182 -10.638 1.00 91.69 91 MET A N 1
ATOM 693 C CA . MET A 1 91 ? -0.957 -0.200 -11.821 1.00 91.69 91 MET A CA 1
ATOM 694 C C . MET A 1 91 ? -0.130 -0.098 -13.106 1.00 91.69 91 MET A C 1
ATOM 696 O O . MET A 1 91 ? -0.150 -1.011 -13.931 1.00 91.69 91 MET A O 1
ATOM 700 N N . ASN A 1 92 ? 0.626 0.991 -13.268 1.00 92.12 92 ASN A N 1
ATOM 701 C CA . ASN A 1 92 ? 1.468 1.201 -14.445 1.00 92.12 92 ASN A CA 1
ATOM 702 C C . ASN A 1 92 ? 2.580 0.144 -14.540 1.00 92.12 92 ASN A C 1
ATOM 704 O O . ASN A 1 92 ? 2.799 -0.458 -15.591 1.00 92.12 92 ASN A O 1
ATOM 708 N N . GLU A 1 93 ? 3.262 -0.126 -13.428 1.00 91.25 93 GLU A N 1
ATOM 709 C CA . GLU A 1 93 ? 4.314 -1.138 -13.379 1.00 91.25 93 GLU A CA 1
ATOM 710 C C . GLU A 1 93 ? 3.758 -2.549 -13.626 1.00 91.25 93 GLU A C 1
ATOM 712 O O . GLU A 1 93 ? 4.362 -3.342 -14.351 1.00 91.25 93 GLU A O 1
ATOM 717 N N . HIS A 1 94 ? 2.582 -2.864 -13.078 1.00 89.81 94 HIS A N 1
ATOM 718 C CA . HIS A 1 94 ? 1.911 -4.135 -13.329 1.00 89.81 94 HIS A CA 1
ATOM 719 C C . HIS A 1 94 ? 1.548 -4.312 -14.813 1.00 89.81 94 HIS A C 1
ATOM 721 O O . HIS A 1 94 ? 1.866 -5.354 -15.391 1.00 89.81 94 HIS A O 1
ATOM 727 N N . ALA A 1 95 ? 0.977 -3.287 -15.457 1.00 89.31 95 ALA A N 1
ATOM 728 C CA . ALA A 1 95 ? 0.650 -3.307 -16.885 1.00 89.31 95 ALA A CA 1
ATOM 729 C C . ALA A 1 95 ? 1.894 -3.553 -17.760 1.00 89.31 95 ALA A C 1
ATOM 731 O O . ALA A 1 95 ? 1.913 -4.494 -18.555 1.00 89.31 95 ALA A O 1
ATOM 732 N N . LYS A 1 96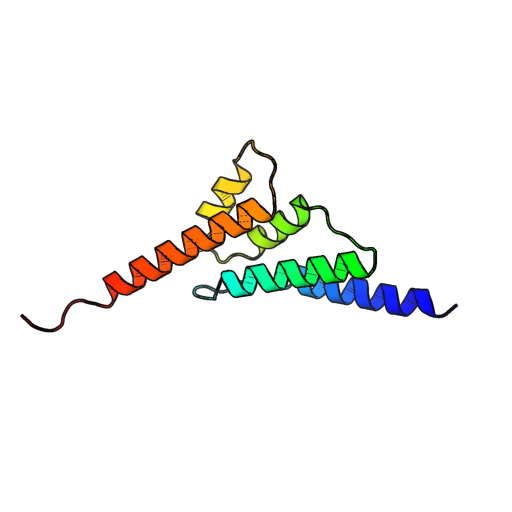 ? 2.983 -2.804 -17.527 1.00 89.06 96 LYS A N 1
ATOM 733 C CA . LYS A 1 96 ? 4.265 -2.987 -18.236 1.00 89.06 96 LYS A CA 1
ATOM 734 C C . LYS A 1 96 ? 4.815 -4.409 -18.108 1.00 89.06 96 LYS A C 1
ATOM 736 O O . LYS A 1 96 ? 5.399 -4.953 -19.045 1.00 89.06 96 LYS A O 1
ATOM 741 N N . ARG A 1 97 ? 4.662 -5.032 -16.936 1.00 84.88 97 ARG A N 1
ATOM 742 C CA . ARG A 1 97 ? 5.117 -6.411 -16.696 1.00 84.88 97 ARG A CA 1
ATOM 743 C C . ARG A 1 97 ? 4.254 -7.438 -17.414 1.00 84.88 97 ARG A C 1
ATOM 745 O O . ARG A 1 97 ? 4.795 -8.419 -17.922 1.00 84.88 97 ARG A O 1
ATOM 752 N N . GLN A 1 98 ? 2.942 -7.225 -17.471 1.00 84.19 98 GLN A N 1
ATOM 753 C CA . GLN A 1 98 ? 2.053 -8.087 -18.248 1.00 84.19 98 GLN A CA 1
ATOM 754 C C . GLN A 1 98 ? 2.365 -8.015 -19.747 1.00 84.19 98 GLN A C 1
ATOM 756 O O . GLN A 1 98 ? 2.393 -9.051 -20.407 1.00 84.19 98 GLN A O 1
ATOM 761 N N . GLU A 1 99 ? 2.654 -6.825 -20.276 1.00 82.88 99 GLU A N 1
ATOM 762 C CA . GLU A 1 99 ? 3.063 -6.647 -21.674 1.00 82.88 99 GLU A CA 1
ATOM 763 C C . GLU A 1 99 ? 4.350 -7.417 -21.981 1.00 82.88 99 GLU A C 1
ATOM 765 O O . GLU A 1 99 ? 4.367 -8.234 -22.899 1.00 82.88 99 GLU A O 1
ATOM 770 N N . LYS A 1 100 ? 5.402 -7.257 -21.165 1.00 77.19 100 LYS A N 1
ATOM 771 C CA . LYS A 1 100 ? 6.671 -7.989 -21.341 1.00 77.19 100 LYS A CA 1
ATOM 772 C C . LYS A 1 100 ? 6.494 -9.511 -21.342 1.00 77.19 100 LYS A C 1
ATOM 774 O O . LYS A 1 100 ? 7.129 -10.187 -22.145 1.00 77.19 100 LYS A O 1
ATOM 779 N N . LYS A 1 101 ? 5.612 -10.047 -20.488 1.00 74.50 101 LYS A N 1
ATOM 780 C CA . LYS A 1 101 ? 5.297 -11.487 -20.452 1.00 74.50 101 LYS A CA 1
ATOM 781 C C . LYS A 1 101 ? 4.629 -11.986 -21.736 1.00 74.50 101 LYS A C 1
ATOM 783 O O . LYS A 1 101 ? 4.843 -13.132 -22.115 1.00 74.50 101 LYS A O 1
ATOM 788 N N . LYS A 1 102 ? 3.824 -11.152 -22.405 1.00 69.00 102 LYS A N 1
ATOM 789 C CA . LYS A 1 102 ? 3.193 -11.515 -23.685 1.00 69.00 102 LYS A CA 1
ATOM 790 C C . LYS A 1 102 ? 4.223 -11.630 -24.809 1.00 69.00 102 LYS A C 1
ATOM 792 O O . LYS A 1 102 ? 4.147 -12.573 -25.583 1.00 69.00 102 LYS A O 1
ATOM 797 N N . TYR A 1 103 ? 5.210 -10.732 -24.847 1.00 60.19 103 TYR A N 1
ATOM 798 C CA . TYR A 1 103 ? 6.283 -10.773 -25.848 1.00 60.19 103 TYR A CA 1
ATOM 799 C C . TYR A 1 103 ? 7.294 -11.906 -25.615 1.00 60.19 103 TYR A C 1
ATOM 801 O O . TYR A 1 103 ? 7.858 -12.411 -26.574 1.00 60.19 103 TYR A O 1
ATOM 809 N N . SER A 1 104 ? 7.511 -12.349 -24.371 1.00 59.59 104 SER A N 1
ATOM 810 C CA . SER A 1 10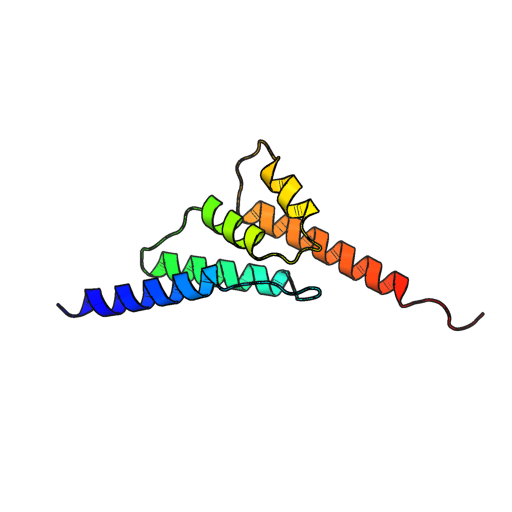4 ? 8.442 -13.454 -24.084 1.00 59.59 104 SER A CA 1
ATOM 811 C C . SER A 1 104 ? 7.863 -14.855 -24.320 1.00 59.59 104 SER A C 1
ATOM 813 O O . SER A 1 104 ? 8.626 -15.810 -24.379 1.00 59.59 104 SER A O 1
ATOM 815 N N . ASN A 1 105 ? 6.535 -14.993 -24.415 1.00 59.44 105 ASN A N 1
ATOM 816 C CA . ASN A 1 105 ? 5.850 -16.278 -24.635 1.00 59.44 105 ASN A CA 1
ATOM 817 C C . ASN A 1 105 ? 5.373 -16.484 -26.085 1.00 59.44 105 ASN A C 1
ATOM 819 O O . ASN A 1 105 ? 4.745 -17.502 -26.367 1.00 59.44 105 ASN A O 1
ATOM 823 N N . GLY A 1 106 ? 5.632 -15.532 -26.985 1.00 57.66 106 GLY A N 1
ATOM 824 C CA . GLY A 1 106 ? 5.148 -15.544 -28.365 1.00 57.66 106 GLY A CA 1
ATOM 825 C C . GLY A 1 106 ? 6.268 -15.425 -29.394 1.00 57.66 106 GLY A C 1
ATOM 826 O O . GLY A 1 106 ? 6.277 -14.445 -30.120 1.00 57.66 106 GLY A O 1
ATOM 827 N N . ASP A 1 107 ? 7.212 -16.370 -29.395 1.00 50.84 107 ASP A N 1
ATOM 828 C CA . ASP A 1 107 ? 8.050 -16.791 -30.542 1.00 50.84 107 ASP A CA 1
ATOM 829 C C . ASP A 1 107 ? 9.011 -17.876 -30.009 1.00 50.84 107 ASP A C 1
ATOM 831 O O . ASP A 1 107 ? 9.764 -17.621 -29.074 1.00 50.84 107 ASP A O 1
ATOM 835 N N . TYR A 1 108 ? 8.942 -19.154 -30.390 1.00 48.50 108 TYR A N 1
ATOM 836 C CA . TYR A 1 108 ? 9.125 -19.675 -31.741 1.00 48.50 108 TYR A CA 1
ATOM 837 C C . TYR A 1 108 ? 8.007 -20.648 -32.129 1.00 48.50 108 TYR A C 1
ATOM 839 O O . TYR A 1 108 ? 7.876 -21.730 -31.550 1.00 48.50 108 TYR A O 1
ATOM 847 N N . GLY A 1 109 ? 7.243 -20.278 -33.150 1.00 49.06 109 GLY A N 1
ATOM 848 C CA . GLY A 1 109 ? 6.278 -21.145 -33.809 1.00 49.06 109 GLY A CA 1
ATOM 849 C C . GLY A 1 109 ? 5.951 -20.614 -35.198 1.00 49.06 109 GLY A C 1
ATOM 850 O O . GLY A 1 109 ? 5.054 -19.796 -35.332 1.00 49.06 109 GLY A O 1
ATOM 851 N N . GLU A 1 110 ? 6.662 -21.169 -36.181 1.00 45.88 110 GLU A N 1
ATOM 852 C CA . GLU A 1 110 ? 6.397 -21.164 -37.629 1.00 45.88 110 GLU A CA 1
ATOM 853 C C . GLU A 1 110 ? 6.882 -19.967 -38.468 1.00 45.88 110 GLU A C 1
ATOM 855 O O . GLU A 1 110 ? 6.516 -18.811 -38.265 1.00 45.88 110 GLU A O 1
ATOM 860 N N . GLY A 1 111 ? 7.704 -20.324 -39.464 1.00 44.41 111 GLY A N 1
ATOM 861 C CA . GLY A 1 111 ? 8.347 -19.487 -40.471 1.00 44.41 111 GLY A CA 1
ATOM 862 C C . GLY A 1 111 ? 9.564 -20.194 -41.048 1.00 44.41 111 GLY A C 1
ATOM 863 O O . GLY A 1 111 ? 10.672 -19.652 -40.866 1.00 44.41 111 GLY A O 1
#

Organism: NCBI:txid2874970

pLDDT: mean 84.99, std 13.34, range [44.41, 95.12]